Protein AF-A0A956GL30-F1 (afdb_monomer_lite)

pLDDT: mean 88.56, std 17.72, range [38.94, 98.69]

Structure (mmCIF, N/CA/C/O backbone):
data_AF-A0A956GL30-F1
#
_entry.id   AF-A0A956GL30-F1
#
loop_
_atom_site.group_PDB
_atom_site.id
_atom_site.type_symbol
_atom_site.label_atom_id
_atom_site.label_alt_id
_atom_site.label_comp_id
_atom_site.label_asym_id
_atom_site.label_entity_id
_atom_site.label_seq_id
_atom_site.pdbx_PDB_ins_code
_atom_site.Cartn_x
_atom_site.Cartn_y
_atom_site.Cartn_z
_atom_site.occupancy
_atom_site.B_iso_or_equiv
_atom_site.auth_seq_id
_atom_site.auth_comp_id
_atom_site.auth_asym_id
_atom_site.auth_atom_id
_atom_site.pdbx_PDB_model_num
ATOM 1 N N . ALA A 1 1 ? -22.984 3.299 -6.591 1.00 40.47 1 ALA A N 1
ATOM 2 C CA . ALA A 1 1 ? -23.364 3.322 -5.163 1.00 40.47 1 ALA A CA 1
ATOM 3 C C . ALA A 1 1 ? -22.207 3.928 -4.381 1.00 40.47 1 ALA A C 1
ATOM 5 O O . ALA A 1 1 ? -21.088 3.468 -4.567 1.00 40.47 1 ALA A O 1
ATOM 6 N N . ALA A 1 2 ? -22.427 4.981 -3.591 1.00 38.94 2 ALA A N 1
ATOM 7 C CA . ALA A 1 2 ? -21.364 5.544 -2.759 1.00 38.94 2 ALA A CA 1
ATOM 8 C C . ALA A 1 2 ? -21.036 4.540 -1.644 1.00 38.94 2 ALA A C 1
ATOM 10 O O . ALA A 1 2 ? -21.860 4.302 -0.759 1.00 38.94 2 ALA A O 1
ATOM 11 N N . VAL A 1 3 ? -19.862 3.908 -1.723 1.00 45.97 3 VAL A N 1
ATOM 12 C CA . VAL A 1 3 ? -19.321 3.095 -0.630 1.00 45.97 3 VAL A CA 1
ATOM 13 C C . VAL A 1 3 ? -19.078 4.062 0.521 1.00 45.97 3 VAL A C 1
ATOM 15 O O . VAL A 1 3 ? -18.185 4.894 0.453 1.00 45.97 3 VAL A O 1
ATOM 18 N N . THR A 1 4 ? -19.939 4.029 1.536 1.00 49.97 4 THR A N 1
ATOM 19 C CA . THR A 1 4 ? -19.742 4.801 2.767 1.00 49.97 4 THR A CA 1
ATOM 20 C C . THR A 1 4 ? -19.254 3.821 3.810 1.00 49.97 4 THR A C 1
ATOM 22 O O . THR A 1 4 ? -20.011 2.961 4.255 1.00 49.97 4 THR A O 1
ATOM 25 N N . THR A 1 5 ? -17.972 3.893 4.147 1.00 53.38 5 THR A N 1
ATOM 26 C CA . THR A 1 5 ? -17.428 3.112 5.248 1.00 53.38 5 THR A CA 1
ATOM 27 C C . THR A 1 5 ? -17.811 3.773 6.569 1.00 53.38 5 THR A C 1
ATOM 29 O O . THR A 1 5 ? -17.834 5.000 6.712 1.00 53.38 5 THR A O 1
ATOM 32 N N . ARG A 1 6 ? -18.231 2.951 7.531 1.00 54.41 6 ARG A N 1
ATOM 33 C CA . ARG A 1 6 ? -18.616 3.417 8.862 1.00 54.41 6 ARG A CA 1
ATOM 34 C C . ARG A 1 6 ? -17.329 3.608 9.660 1.00 54.41 6 ARG A C 1
ATOM 36 O O . ARG A 1 6 ? -16.592 2.641 9.831 1.00 54.41 6 ARG A O 1
ATOM 43 N N . GLY A 1 7 ? -17.061 4.833 10.109 1.00 54.00 7 GLY A N 1
ATOM 44 C CA . GLY A 1 7 ? -15.947 5.089 11.017 1.00 54.00 7 GLY A CA 1
ATOM 45 C C . GLY A 1 7 ? -16.176 4.412 12.371 1.00 54.00 7 GLY A C 1
ATOM 46 O O . GLY A 1 7 ? -17.319 4.106 12.728 1.00 54.00 7 GLY A O 1
ATOM 47 N N . ALA A 1 8 ? -15.096 4.206 13.128 1.00 53.12 8 ALA A N 1
ATOM 48 C CA . ALA A 1 8 ? -15.119 3.575 14.454 1.00 53.12 8 ALA A CA 1
ATOM 49 C C . ALA A 1 8 ? -16.090 4.252 15.451 1.00 53.12 8 ALA A C 1
ATOM 51 O O . ALA A 1 8 ? -16.619 3.582 16.334 1.00 53.12 8 ALA A O 1
ATOM 52 N N . ASP A 1 9 ? -16.407 5.534 15.241 1.00 55.75 9 ASP A N 1
ATOM 53 C CA . ASP A 1 9 ? -17.258 6.343 16.126 1.00 55.75 9 ASP A CA 1
ATOM 54 C C . ASP A 1 9 ? -18.723 6.447 15.648 1.00 55.75 9 ASP A C 1
ATOM 56 O O . ASP A 1 9 ? -19.499 7.268 16.134 1.00 55.75 9 ASP A O 1
ATOM 60 N N . GLY A 1 10 ? -19.128 5.666 14.639 1.00 52.91 10 GLY A N 1
ATOM 61 C CA . GLY A 1 10 ? -20.491 5.691 14.085 1.00 52.91 10 GLY A CA 1
ATOM 62 C C . GLY A 1 10 ? -20.802 6.889 13.174 1.00 52.91 10 GLY A C 1
ATOM 63 O O . GLY A 1 10 ? -21.802 6.856 12.451 1.00 52.91 10 GLY A O 1
ATOM 64 N N . ALA A 1 11 ? -19.931 7.901 13.131 1.00 57.22 11 ALA A N 1
ATOM 65 C CA . ALA A 1 11 ? -19.964 8.961 12.131 1.00 57.22 11 ALA A CA 1
ATOM 66 C C . ALA A 1 11 ? -19.607 8.401 10.741 1.00 57.22 11 ALA A C 1
ATOM 68 O O . ALA A 1 11 ? -18.669 7.614 10.579 1.00 57.22 11 ALA A O 1
ATOM 69 N N . ARG A 1 12 ? -20.357 8.809 9.710 1.00 54.84 12 ARG A N 1
ATOM 70 C CA . ARG A 1 12 ? -19.949 8.579 8.319 1.00 54.84 12 ARG A CA 1
ATOM 71 C C . ARG A 1 12 ? -18.671 9.371 8.082 1.00 54.84 12 ARG A C 1
ATOM 73 O O . ARG A 1 12 ? -18.705 10.598 8.149 1.00 54.84 12 ARG A O 1
ATOM 80 N N . ALA A 1 13 ? -17.569 8.684 7.794 1.00 63.16 13 ALA A N 1
ATOM 81 C CA . ALA A 1 13 ? -16.402 9.368 7.268 1.00 63.16 13 ALA A CA 1
ATOM 82 C C . ALA A 1 13 ? -16.830 10.085 5.977 1.00 63.16 13 ALA A C 1
ATOM 84 O O . ALA A 1 13 ? -17.489 9.486 5.123 1.00 63.16 13 ALA A O 1
ATOM 85 N N . ALA A 1 14 ? -16.500 11.375 5.848 1.00 78.81 14 ALA A N 1
ATOM 86 C CA . ALA A 1 14 ? -16.815 12.146 4.641 1.00 78.81 14 ALA A CA 1
ATOM 87 C C . ALA A 1 14 ? -16.185 11.516 3.383 1.00 78.81 14 ALA A C 1
ATOM 89 O O . ALA A 1 14 ? -16.682 11.700 2.274 1.00 78.81 14 ALA A O 1
ATOM 90 N N . TYR A 1 15 ? -15.126 10.728 3.584 1.00 84.88 15 TYR A N 1
ATOM 91 C CA . TYR A 1 15 ? -14.383 10.011 2.561 1.00 84.88 15 TYR A CA 1
ATOM 92 C C . TYR A 1 15 ? -14.265 8.535 2.930 1.00 84.88 15 TYR A C 1
ATOM 94 O O . TYR A 1 15 ? -14.098 8.194 4.099 1.00 84.88 15 TYR A O 1
ATOM 102 N N . ALA A 1 16 ? -14.318 7.666 1.923 1.00 90.50 16 ALA A N 1
ATOM 103 C CA . ALA A 1 16 ? -14.254 6.219 2.116 1.00 90.50 16 ALA A CA 1
ATOM 104 C C . ALA A 1 16 ? -12.831 5.644 2.033 1.00 90.50 16 ALA A C 1
ATOM 106 O O . ALA A 1 16 ? -12.601 4.513 2.462 1.00 90.50 16 ALA A O 1
ATOM 107 N N . ALA A 1 17 ? -11.882 6.404 1.477 1.00 95.50 17 ALA A N 1
ATOM 108 C CA . ALA A 1 17 ? -10.534 5.932 1.198 1.00 95.50 17 ALA A CA 1
ATOM 109 C C . ALA A 1 17 ? -9.467 6.985 1.511 1.00 95.50 17 ALA A C 1
ATOM 111 O O . ALA A 1 17 ? -9.697 8.186 1.363 1.00 95.50 17 ALA A O 1
ATOM 112 N N . LEU A 1 18 ? -8.287 6.506 1.899 1.00 96.25 18 LEU A N 1
ATOM 113 C CA . LEU A 1 18 ? -7.059 7.279 2.028 1.00 96.25 18 LEU A CA 1
ATOM 114 C C . LEU A 1 18 ? -6.098 6.877 0.919 1.00 96.25 18 LEU A C 1
ATOM 116 O O . LEU A 1 18 ? -5.933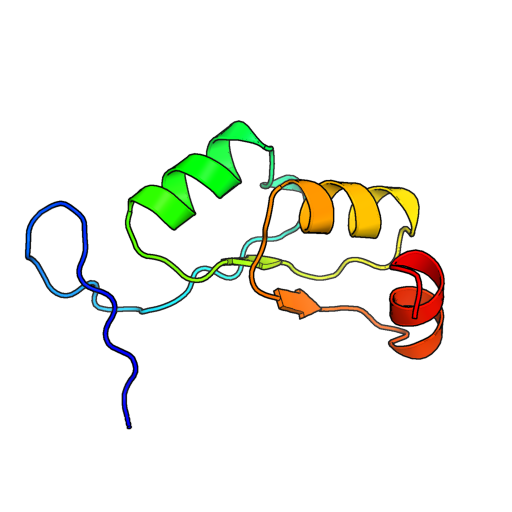 5.690 0.633 1.00 96.25 18 LEU A O 1
ATOM 120 N N . HIS A 1 19 ? -5.483 7.877 0.291 1.00 97.94 19 HIS A N 1
ATOM 121 C CA . HIS A 1 19 ? -4.542 7.679 -0.805 1.00 97.94 19 HIS A CA 1
ATOM 122 C C . HIS A 1 19 ? -3.155 8.225 -0.423 1.00 97.94 19 HIS A C 1
ATOM 124 O O . HIS A 1 19 ? -2.764 9.288 -0.911 1.00 97.94 19 HIS A O 1
ATOM 130 N N . PRO A 1 20 ? -2.442 7.589 0.525 1.00 98.06 20 PRO A N 1
ATOM 131 C CA . PRO A 1 20 ? -1.147 8.073 0.986 1.00 98.06 20 PRO A CA 1
ATOM 132 C C . PRO A 1 20 ? -0.033 7.745 -0.012 1.00 98.06 20 PRO A C 1
ATOM 134 O O . PRO A 1 20 ? -0.070 6.724 -0.703 1.00 98.06 20 PRO A O 1
ATOM 137 N N . GLU A 1 21 ? 1.004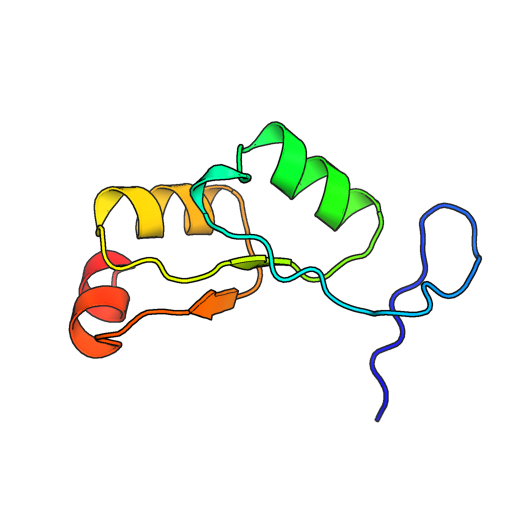 8.577 -0.017 1.00 98.50 21 GLU A N 1
ATOM 138 C CA . GLU A 1 21 ? 2.275 8.206 -0.628 1.00 98.50 21 GLU A CA 1
ATOM 139 C C . GLU A 1 21 ? 2.905 7.038 0.155 1.00 98.50 21 GLU A C 1
ATOM 141 O O . GLU A 1 21 ? 2.808 6.972 1.387 1.00 98.50 21 GLU A O 1
ATOM 146 N N . HIS A 1 22 ? 3.567 6.102 -0.527 1.00 98.38 22 HIS A N 1
ATOM 147 C CA . HIS A 1 22 ? 4.100 4.895 0.111 1.00 98.38 22 HIS A CA 1
ATOM 148 C C . HIS A 1 22 ? 5.096 5.166 1.236 1.00 98.38 22 HIS A C 1
ATOM 150 O O . HIS A 1 22 ? 5.172 4.362 2.163 1.00 98.38 22 HIS A O 1
ATOM 156 N N . VAL A 1 23 ? 5.822 6.282 1.207 1.00 97.88 23 VAL A N 1
ATOM 157 C CA . VAL A 1 23 ? 6.763 6.673 2.270 1.00 97.88 23 VAL A CA 1
ATOM 158 C C . VAL A 1 23 ? 6.068 7.010 3.595 1.00 97.88 23 VAL A C 1
ATOM 160 O O . VAL A 1 23 ? 6.684 6.914 4.652 1.00 97.88 23 VAL A O 1
ATOM 163 N N . LEU A 1 24 ? 4.771 7.335 3.562 1.00 98.31 24 LEU A N 1
ATOM 164 C CA . LEU A 1 24 ? 3.950 7.580 4.753 1.00 98.31 24 LEU A CA 1
ATOM 165 C C . LEU A 1 24 ? 3.397 6.284 5.364 1.00 98.31 24 LEU A C 1
ATOM 167 O O . LEU A 1 24 ? 2.786 6.310 6.433 1.00 98.31 24 LEU A O 1
ATOM 171 N N . CYS A 1 25 ? 3.584 5.149 4.687 1.00 98.25 25 CYS A N 1
ATOM 172 C CA . CYS A 1 25 ? 3.029 3.868 5.096 1.00 98.25 25 CYS A CA 1
ATOM 173 C C . CYS A 1 25 ? 4.026 3.055 5.931 1.00 98.25 25 CYS A C 1
ATOM 175 O O . CYS A 1 25 ? 5.184 2.842 5.572 1.00 98.25 25 CYS A O 1
ATOM 177 N N . SER A 1 26 ? 3.517 2.500 7.019 1.00 98.56 26 SER A N 1
ATOM 178 C CA . SER A 1 26 ? 4.121 1.444 7.824 1.00 98.56 26 SER A CA 1
ATOM 179 C C . SER A 1 26 ? 3.032 0.427 8.160 1.00 98.56 26 SER A C 1
ATOM 181 O O . SER A 1 26 ? 1.844 0.751 8.099 1.00 98.56 26 SER A O 1
ATOM 183 N N . GLY A 1 27 ? 3.399 -0.787 8.577 1.00 98.19 27 GLY A N 1
ATOM 184 C CA . GLY A 1 27 ? 2.397 -1.779 8.988 1.00 98.19 27 GLY A CA 1
ATOM 185 C C . GLY A 1 27 ? 1.450 -1.253 10.079 1.00 98.19 27 GLY A C 1
ATOM 186 O O . GLY A 1 27 ? 0.250 -1.520 10.052 1.00 98.19 27 GLY A O 1
ATOM 187 N N . ALA A 1 28 ? 1.958 -0.423 10.997 1.00 98.31 28 ALA A N 1
ATOM 188 C CA . ALA A 1 28 ? 1.159 0.185 12.058 1.00 98.31 28 ALA A CA 1
ATOM 189 C C . ALA A 1 28 ? 0.165 1.244 11.544 1.00 98.31 28 ALA A C 1
ATOM 191 O O . ALA A 1 28 ? -0.991 1.244 11.975 1.00 98.31 28 ALA A O 1
ATOM 192 N N . THR A 1 29 ? 0.586 2.129 10.633 1.00 98.06 29 THR A N 1
ATOM 193 C CA . THR A 1 29 ? -0.282 3.191 10.088 1.00 98.06 29 THR A CA 1
ATOM 194 C C . THR A 1 29 ? -1.357 2.615 9.175 1.00 98.06 29 THR A C 1
ATOM 196 O O . THR A 1 29 ? -2.530 2.939 9.353 1.00 98.06 29 THR A O 1
ATOM 199 N N . VAL A 1 30 ? -0.994 1.672 8.296 1.00 98.38 30 VAL A N 1
ATOM 200 C CA . VAL A 1 30 ? -1.952 0.951 7.443 1.00 98.38 30 VAL A CA 1
ATOM 201 C C . VAL A 1 30 ? -2.997 0.241 8.302 1.00 98.38 30 VAL A C 1
ATOM 203 O O . VAL A 1 30 ? -4.196 0.434 8.104 1.00 98.38 30 VAL A O 1
ATOM 206 N N . ALA A 1 31 ? -2.573 -0.507 9.326 1.00 97.69 31 ALA A N 1
ATOM 207 C CA . ALA A 1 31 ? -3.508 -1.192 10.212 1.00 97.69 31 ALA A CA 1
ATOM 208 C C . ALA A 1 31 ? -4.423 -0.218 10.979 1.00 97.69 31 ALA A C 1
ATOM 210 O O . ALA A 1 31 ? -5.597 -0.522 11.194 1.00 97.69 31 ALA A O 1
ATOM 211 N N . ALA A 1 32 ? -3.918 0.949 11.392 1.00 96.56 32 ALA A N 1
ATOM 212 C CA . ALA A 1 32 ? -4.724 1.966 12.063 1.00 96.56 32 ALA A CA 1
ATOM 213 C C . ALA A 1 32 ? -5.802 2.553 11.139 1.00 96.56 32 ALA A C 1
ATOM 215 O O . ALA A 1 32 ? -6.966 2.617 11.534 1.00 96.56 32 ALA A O 1
ATOM 216 N N . TRP A 1 33 ? -5.449 2.915 9.903 1.00 95.69 33 TRP A N 1
ATOM 217 C CA . TRP A 1 33 ? -6.401 3.447 8.923 1.00 95.69 33 TRP A CA 1
ATOM 218 C C . TRP A 1 33 ? -7.482 2.439 8.546 1.00 95.69 33 TRP A C 1
ATOM 220 O O . TRP A 1 33 ? -8.663 2.788 8.508 1.00 95.69 33 TRP A O 1
ATOM 230 N N . ARG A 1 34 ? -7.105 1.173 8.358 1.00 95.00 34 ARG A N 1
ATOM 231 C CA . ARG A 1 34 ? -8.074 0.112 8.067 1.00 95.00 34 ARG A CA 1
ATOM 232 C C . ARG A 1 34 ? -9.017 -0.142 9.239 1.00 95.00 34 ARG A C 1
ATOM 234 O O . ARG A 1 34 ? -10.221 -0.254 9.031 1.00 95.00 34 ARG A O 1
ATOM 241 N N . ARG A 1 35 ? -8.519 -0.146 10.484 1.00 94.25 35 ARG A N 1
ATOM 242 C CA . ARG A 1 35 ? -9.380 -0.229 11.684 1.00 94.25 35 ARG A CA 1
ATOM 243 C C . ARG A 1 35 ? -10.325 0.965 11.825 1.00 94.25 35 ARG A C 1
ATOM 245 O O . ARG A 1 35 ? -11.419 0.799 12.351 1.00 94.25 35 ARG A O 1
ATOM 252 N N . ALA A 1 36 ? -9.925 2.141 11.346 1.00 91.31 36 ALA A N 1
ATOM 253 C CA . ALA A 1 36 ? -10.787 3.320 11.289 1.00 91.31 36 ALA A CA 1
ATOM 254 C C . ALA A 1 36 ? -11.845 3.250 10.167 1.00 91.31 36 ALA A C 1
ATOM 256 O O . ALA A 1 36 ? -12.694 4.135 10.081 1.00 91.31 36 ALA A O 1
ATOM 257 N N . GLY A 1 37 ? -11.821 2.202 9.338 1.00 91.06 37 GLY A N 1
ATOM 258 C CA . GLY A 1 37 ? -12.794 1.959 8.278 1.00 91.06 37 GLY A CA 1
ATOM 259 C C . GLY A 1 37 ? -12.399 2.534 6.919 1.00 91.06 37 GLY A C 1
ATOM 260 O O . GLY A 1 37 ? -13.230 2.551 6.020 1.00 91.06 37 GLY A O 1
ATOM 261 N N . PHE A 1 38 ? -11.172 3.010 6.719 1.00 94.25 38 PHE A N 1
ATOM 262 C CA . PHE A 1 38 ? -10.753 3.493 5.401 1.00 94.25 38 PHE A CA 1
ATOM 263 C C . PHE A 1 38 ? -10.267 2.349 4.511 1.00 94.25 38 PHE A C 1
ATOM 265 O O . PHE A 1 38 ? -9.511 1.492 4.969 1.00 94.25 38 PHE A O 1
ATOM 272 N N . ALA A 1 39 ? -10.631 2.391 3.226 1.00 97.12 39 ALA A N 1
ATOM 273 C CA . ALA A 1 39 ? -9.838 1.724 2.197 1.00 97.12 39 ALA A CA 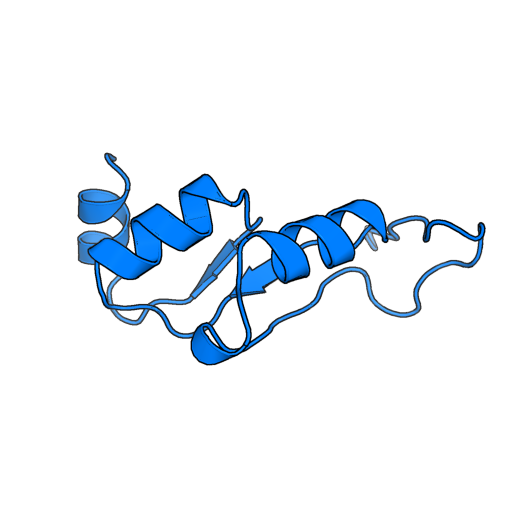1
ATOM 274 C C . ALA A 1 39 ? -8.503 2.471 2.024 1.00 97.12 39 ALA A C 1
ATOM 276 O O . ALA A 1 39 ? -8.475 3.702 2.067 1.00 97.12 39 ALA A O 1
ATOM 277 N N . VAL A 1 40 ? -7.395 1.763 1.837 1.00 98.12 40 VAL A N 1
ATOM 278 C CA . VAL A 1 40 ? -6.054 2.358 1.736 1.00 98.12 40 VAL A CA 1
ATOM 279 C C . VAL A 1 40 ? -5.454 2.052 0.365 1.00 98.12 40 VAL A C 1
ATOM 281 O O . VAL A 1 40 ? -5.083 0.912 0.101 1.00 98.12 40 VAL A O 1
ATOM 284 N N . ASN A 1 41 ? -5.329 3.073 -0.489 1.00 98.50 41 ASN A N 1
ATOM 285 C CA . ASN A 1 41 ? -4.803 2.950 -1.853 1.00 98.50 41 ASN A CA 1
ATOM 286 C C . ASN A 1 41 ? -3.480 3.718 -1.998 1.00 98.50 41 ASN A C 1
ATOM 288 O O . ASN A 1 41 ? -3.473 4.944 -2.054 1.00 98.50 41 ASN A O 1
ATOM 292 N N . VAL A 1 42 ? -2.350 3.024 -2.050 1.00 98.69 42 VAL A N 1
ATOM 293 C CA . VAL A 1 42 ? -1.025 3.651 -1.906 1.00 98.69 42 VAL A CA 1
ATOM 294 C C . VAL A 1 42 ? -0.414 4.007 -3.261 1.00 98.69 42 VAL A C 1
ATOM 296 O O . VAL A 1 42 ? -0.474 3.203 -4.189 1.00 98.69 42 VAL A O 1
ATOM 299 N N . TRP A 1 43 ? 0.197 5.190 -3.378 1.00 98.38 43 TRP A N 1
ATOM 300 C CA . TRP A 1 43 ? 0.845 5.662 -4.611 1.00 98.38 43 TRP A CA 1
ATOM 301 C C . TRP A 1 43 ? 2.278 6.174 -4.386 1.00 98.38 43 TRP A C 1
ATOM 303 O O . TRP A 1 43 ? 2.698 6.384 -3.251 1.00 98.38 43 TRP A O 1
ATOM 313 N N . THR A 1 44 ? 3.074 6.393 -5.431 1.00 98.25 44 THR A N 1
ATOM 314 C CA . THR A 1 44 ? 3.179 5.512 -6.611 1.00 98.25 44 THR A CA 1
ATOM 315 C C . THR A 1 44 ? 4.287 4.515 -6.295 1.00 98.25 44 THR A C 1
ATOM 317 O O . THR A 1 44 ? 5.335 4.914 -5.796 1.00 98.25 44 THR A O 1
ATOM 320 N N . VAL A 1 45 ? 4.057 3.224 -6.513 1.00 98.31 45 VAL A N 1
ATOM 3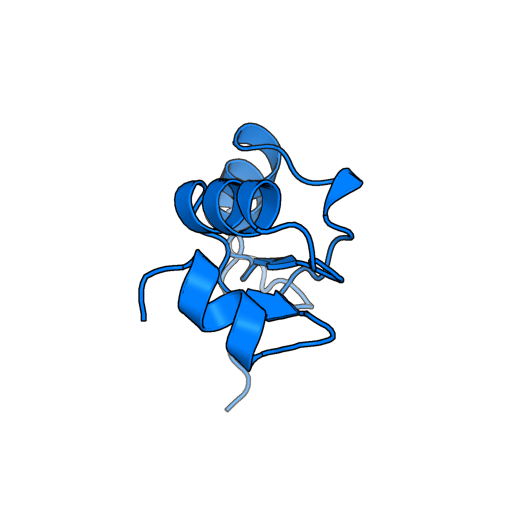21 C CA . VAL A 1 45 ? 4.940 2.163 -6.022 1.00 98.31 45 VAL A CA 1
ATOM 322 C C . VAL A 1 45 ? 5.423 1.311 -7.180 1.00 98.31 45 VAL A C 1
ATOM 324 O O . VAL A 1 45 ? 4.686 0.469 -7.682 1.00 98.31 45 VAL A O 1
ATOM 327 N N . ASP A 1 46 ? 6.680 1.512 -7.563 1.00 98.19 46 ASP A N 1
ATOM 328 C CA . ASP A 1 46 ? 7.324 0.744 -8.636 1.00 98.19 46 ASP A CA 1
ATOM 329 C C . ASP A 1 46 ? 8.386 -0.234 -8.106 1.00 98.19 46 ASP A C 1
ATOM 331 O O . ASP A 1 46 ? 8.807 -1.143 -8.819 1.00 98.19 46 ASP A O 1
ATOM 335 N N . ASP A 1 47 ? 8.812 -0.089 -6.844 1.00 98.31 47 ASP A N 1
ATOM 336 C CA . ASP A 1 47 ? 9.766 -1.015 -6.235 1.00 98.31 47 ASP A CA 1
ATOM 337 C C . ASP A 1 47 ? 9.080 -2.351 -5.867 1.00 98.31 47 ASP A C 1
ATOM 339 O O . ASP A 1 47 ? 8.114 -2.364 -5.091 1.00 98.31 47 ASP A O 1
ATOM 343 N N . PRO A 1 48 ? 9.570 -3.499 -6.373 1.00 98.00 48 PRO A N 1
ATOM 344 C CA . PRO A 1 48 ? 8.924 -4.792 -6.173 1.00 98.00 48 PRO A CA 1
ATOM 345 C C . PRO A 1 48 ? 8.985 -5.282 -4.724 1.00 98.00 48 PRO A C 1
ATOM 347 O O . PRO A 1 48 ? 8.115 -6.04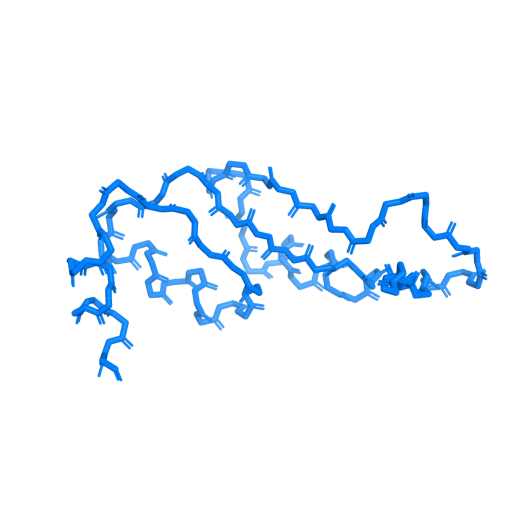6 -4.307 1.00 98.00 48 PRO A O 1
ATOM 350 N N . VAL A 1 49 ? 9.991 -4.884 -3.937 1.00 98.25 49 VAL A N 1
ATOM 351 C CA . VAL A 1 49 ? 10.040 -5.230 -2.508 1.00 98.25 49 VAL A CA 1
ATOM 352 C C . VAL A 1 49 ? 8.954 -4.455 -1.772 1.00 98.25 49 VAL A C 1
ATOM 354 O O . VAL A 1 49 ? 8.148 -5.054 -1.061 1.00 98.25 49 VAL A O 1
ATOM 357 N N . ARG A 1 50 ? 8.850 -3.153 -2.034 1.00 98.38 50 ARG A N 1
ATOM 358 C CA . ARG A 1 50 ? 7.856 -2.280 -1.427 1.00 98.38 50 ARG A CA 1
ATOM 359 C C . ARG A 1 50 ? 6.425 -2.663 -1.788 1.00 98.38 50 ARG A C 1
ATOM 361 O O . ARG A 1 50 ? 5.559 -2.625 -0.915 1.00 98.38 50 ARG A O 1
ATOM 368 N N . LEU A 1 51 ? 6.172 -3.071 -3.033 1.00 98.56 51 LEU A N 1
ATOM 369 C CA . LEU A 1 51 ? 4.876 -3.613 -3.457 1.00 98.56 51 LEU A CA 1
ATOM 370 C C . LEU A 1 51 ? 4.449 -4.790 -2.571 1.00 98.56 51 LEU A C 1
ATOM 372 O O . LEU A 1 51 ? 3.334 -4.797 -2.050 1.00 98.56 51 LEU A O 1
ATOM 376 N N . ARG A 1 52 ? 5.354 -5.752 -2.342 1.00 98.44 52 ARG A N 1
ATOM 377 C CA . ARG A 1 52 ? 5.077 -6.924 -1.497 1.00 98.44 52 ARG A CA 1
ATOM 378 C C . ARG A 1 52 ? 4.879 -6.556 -0.033 1.00 98.44 52 ARG A C 1
ATOM 380 O O . ARG A 1 52 ? 3.988 -7.110 0.600 1.00 98.44 52 ARG A O 1
ATOM 387 N N . GLU A 1 53 ? 5.665 -5.625 0.505 1.00 98.31 53 GLU A N 1
ATOM 388 C CA . GLU A 1 53 ? 5.492 -5.144 1.882 1.00 98.31 53 GLU A CA 1
ATOM 389 C C . GLU A 1 53 ? 4.108 -4.524 2.099 1.00 98.31 53 GLU A C 1
ATOM 391 O O . GLU A 1 53 ? 3.397 -4.894 3.032 1.00 98.31 53 GLU A O 1
ATOM 396 N N . LEU A 1 54 ? 3.709 -3.600 1.220 1.00 98.62 54 LEU A N 1
ATOM 397 C CA . LEU A 1 54 ? 2.417 -2.922 1.311 1.00 98.62 54 LEU A CA 1
ATOM 398 C C . LEU A 1 54 ? 1.261 -3.911 1.138 1.00 98.62 54 LEU A C 1
ATOM 400 O O . LEU A 1 54 ? 0.304 -3.872 1.914 1.00 98.62 54 LEU A O 1
ATOM 404 N N . ALA A 1 55 ? 1.371 -4.833 0.176 1.00 97.94 55 ALA A N 1
ATOM 405 C CA . ALA A 1 55 ? 0.399 -5.905 -0.007 1.00 97.94 55 ALA A CA 1
ATOM 406 C C . ALA A 1 55 ? 0.293 -6.794 1.244 1.00 97.94 55 ALA A C 1
ATOM 408 O O . ALA A 1 55 ? -0.812 -7.089 1.696 1.00 97.94 55 ALA A O 1
ATOM 409 N N . ALA A 1 56 ? 1.420 -7.150 1.868 1.00 98.19 56 ALA A N 1
ATOM 410 C CA . ALA A 1 56 ? 1.445 -7.933 3.103 1.00 98.19 56 ALA A CA 1
ATOM 411 C C . ALA A 1 56 ? 0.824 -7.192 4.301 1.00 98.19 56 ALA A C 1
ATOM 413 O O . ALA A 1 56 ? 0.250 -7.824 5.187 1.00 98.19 56 ALA A O 1
ATOM 414 N N . TRP A 1 57 ? 0.889 -5.857 4.337 1.00 98.50 57 TRP A N 1
ATOM 415 C CA . TRP A 1 57 ? 0.179 -5.044 5.336 1.00 98.50 57 TRP A CA 1
ATOM 416 C C . TRP A 1 57 ? -1.322 -4.902 5.052 1.00 98.50 57 TRP A C 1
ATOM 418 O O . TRP A 1 57 ? -2.067 -4.393 5.894 1.00 98.50 57 TRP A O 1
ATOM 428 N N . GLY A 1 58 ? -1.779 -5.383 3.896 1.00 97.31 58 GLY A N 1
ATOM 429 C CA . GLY A 1 58 ? -3.185 -5.454 3.528 1.00 97.31 58 GLY A CA 1
ATOM 430 C C . GLY A 1 58 ? -3.757 -4.131 3.039 1.00 97.31 58 GLY A C 1
ATOM 431 O O . GLY A 1 58 ? -4.905 -3.840 3.359 1.00 97.31 58 GLY A O 1
ATOM 432 N N . VAL A 1 59 ? -2.981 -3.323 2.312 1.00 98.38 59 VAL A N 1
ATOM 433 C CA . VAL A 1 59 ? -3.539 -2.192 1.548 1.00 98.38 59 VAL A CA 1
ATOM 434 C C . VAL A 1 59 ? -4.580 -2.692 0.540 1.00 98.38 59 VAL A C 1
ATOM 436 O O . VAL A 1 59 ? -4.495 -3.820 0.058 1.00 98.38 59 VAL A O 1
ATOM 439 N N . ASP A 1 60 ? -5.567 -1.859 0.225 1.00 98.31 60 ASP A N 1
ATOM 440 C CA . ASP A 1 60 ? -6.683 -2.225 -0.654 1.00 98.31 60 ASP A CA 1
ATOM 441 C C . ASP A 1 60 ? -6.381 -1.915 -2.134 1.00 98.31 60 ASP A C 1
ATOM 443 O O . ASP A 1 60 ? -7.003 -2.488 -3.028 1.00 98.31 60 ASP A O 1
ATOM 447 N N . GLY A 1 61 ? -5.394 -1.052 -2.403 1.00 97.75 61 GLY A N 1
ATOM 448 C CA . GLY A 1 61 ? -4.954 -0.721 -3.755 1.00 97.75 61 GLY A CA 1
ATOM 449 C C . GLY A 1 61 ? -3.518 -0.205 -3.820 1.00 97.75 61 GLY A C 1
ATOM 450 O O . GLY A 1 61 ? -2.987 0.352 -2.857 1.00 97.75 61 GLY A O 1
ATOM 451 N N . LEU A 1 62 ? -2.897 -0.380 -4.984 1.00 98.44 62 LEU A N 1
ATOM 452 C CA . LEU A 1 62 ? -1.550 0.087 -5.302 1.00 98.44 62 LEU A CA 1
ATOM 453 C C . LEU A 1 62 ? -1.580 0.790 -6.661 1.00 98.44 62 LEU A C 1
ATOM 455 O O . LEU A 1 62 ? -2.044 0.219 -7.647 1.00 98.44 62 LEU A O 1
ATOM 459 N N . PHE A 1 63 ? -1.084 2.022 -6.712 1.00 98.56 63 PHE A N 1
ATOM 460 C CA . PHE A 1 63 ? -0.831 2.738 -7.959 1.00 98.56 63 PHE A CA 1
ATOM 461 C C . PHE A 1 63 ? 0.627 2.522 -8.363 1.00 98.56 63 PHE A C 1
ATOM 463 O O . PHE A 1 63 ? 1.522 2.728 -7.546 1.00 98.56 63 PHE A O 1
ATOM 470 N N . CYS A 1 64 ? 0.865 2.133 -9.612 1.00 97.81 64 CYS A N 1
ATOM 471 C CA . CYS A 1 64 ? 2.191 1.906 -10.187 1.00 97.81 64 CYS A CA 1
ATOM 472 C C . CYS A 1 64 ? 2.234 2.443 -11.622 1.00 97.81 64 CYS A C 1
ATOM 474 O O . CYS A 1 64 ? 1.188 2.632 -12.250 1.00 97.81 64 CYS A O 1
ATOM 476 N N . ASN A 1 65 ? 3.438 2.682 -12.133 1.00 98.50 65 ASN A N 1
ATOM 477 C CA . ASN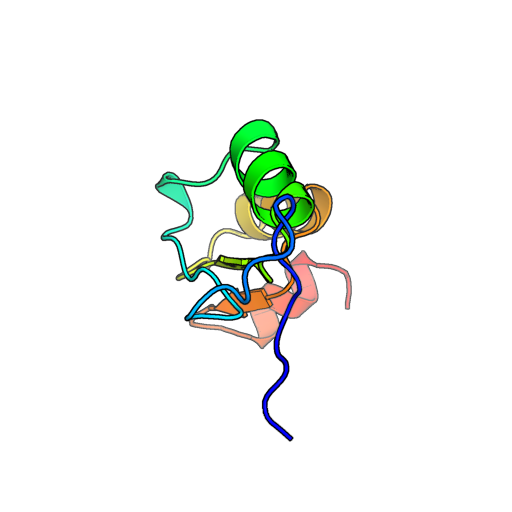 A 1 65 ? 3.647 3.114 -13.512 1.00 98.50 65 ASN A CA 1
ATOM 478 C C . ASN A 1 65 ? 3.690 1.930 -14.494 1.00 98.50 65 ASN A C 1
ATOM 480 O O . ASN A 1 65 ? 3.327 2.097 -15.657 1.00 98.50 65 ASN A O 1
ATOM 484 N N . ASP A 1 66 ? 4.083 0.739 -14.028 1.00 97.94 66 ASP A N 1
ATOM 485 C CA . ASP A 1 66 ? 4.088 -0.504 -14.810 1.00 97.94 66 ASP A CA 1
ATOM 486 C C . ASP A 1 66 ? 3.240 -1.596 -14.125 1.00 97.94 66 ASP A C 1
ATOM 488 O O . ASP A 1 66 ? 3.724 -2.314 -13.241 1.00 97.94 66 ASP A O 1
ATOM 492 N N . PRO A 1 67 ? 1.972 -1.765 -14.545 1.00 97.00 67 PRO A N 1
ATOM 493 C CA . PRO A 1 67 ? 1.098 -2.806 -14.011 1.00 97.00 67 PRO A CA 1
ATOM 494 C C . PRO A 1 67 ? 1.609 -4.232 -14.247 1.00 97.00 67 PRO A C 1
ATOM 496 O O . PRO A 1 67 ? 1.347 -5.111 -13.430 1.00 97.00 67 PRO A O 1
ATOM 499 N N . GLY A 1 68 ? 2.335 -4.484 -15.342 1.00 97.88 68 GLY A N 1
ATOM 500 C CA . GLY A 1 68 ? 2.867 -5.811 -15.652 1.00 97.88 68 GLY A CA 1
ATOM 501 C C . GLY A 1 68 ? 3.973 -6.209 -14.678 1.00 97.88 68 GLY A C 1
ATOM 502 O O . GLY A 1 68 ? 3.933 -7.300 -14.102 1.00 97.88 68 GLY A O 1
ATOM 503 N N . ALA A 1 69 ? 4.916 -5.297 -14.433 1.00 97.56 69 ALA A N 1
ATOM 504 C CA . ALA A 1 69 ? 5.960 -5.487 -13.430 1.00 97.56 69 ALA A CA 1
ATOM 505 C C . ALA A 1 69 ? 5.374 -5.618 -12.015 1.00 97.56 69 ALA A C 1
ATOM 507 O O . ALA A 1 69 ? 5.808 -6.478 -11.242 1.00 97.56 69 ALA A O 1
ATOM 508 N N . ALA A 1 70 ? 4.354 -4.818 -11.686 1.00 97.94 70 ALA A N 1
ATOM 509 C CA . ALA A 1 70 ? 3.703 -4.881 -10.384 1.00 97.94 70 ALA A CA 1
ATOM 510 C C . ALA A 1 70 ? 2.997 -6.225 -10.140 1.00 97.94 70 ALA A C 1
ATOM 512 O O . ALA A 1 70 ? 3.192 -6.836 -9.089 1.00 97.94 70 ALA A O 1
ATOM 513 N N . LEU A 1 71 ? 2.240 -6.733 -11.118 1.00 97.62 71 LEU A N 1
ATOM 514 C CA . LEU A 1 71 ? 1.593 -8.048 -11.024 1.00 97.62 71 LEU A CA 1
ATOM 515 C C . LEU A 1 71 ? 2.619 -9.178 -10.883 1.00 97.62 71 LEU A C 1
ATOM 517 O O . LEU A 1 71 ? 2.470 -10.041 -10.016 1.00 97.62 71 LEU A O 1
ATOM 521 N N . ALA A 1 72 ? 3.703 -9.137 -11.665 1.00 97.38 72 ALA A N 1
ATOM 522 C CA . ALA A 1 72 ? 4.787 -10.111 -11.553 1.00 97.38 72 ALA A CA 1
ATOM 523 C C . ALA A 1 72 ? 5.440 -10.094 -10.158 1.00 97.38 72 ALA A C 1
ATOM 525 O O . ALA A 1 72 ? 5.773 -11.146 -9.612 1.00 97.38 72 ALA A O 1
ATOM 526 N N . ALA A 1 73 ? 5.594 -8.915 -9.545 1.00 96.75 73 ALA A N 1
ATOM 527 C CA . ALA A 1 73 ? 6.134 -8.787 -8.194 1.00 96.75 73 ALA A CA 1
ATOM 528 C C . ALA A 1 73 ? 5.194 -9.342 -7.110 1.00 96.75 73 ALA A C 1
ATOM 530 O O . ALA A 1 73 ? 5.691 -9.872 -6.111 1.00 96.75 73 ALA A O 1
ATOM 531 N N . LEU A 1 74 ? 3.875 -9.227 -7.303 1.00 96.44 74 LEU A N 1
ATOM 532 C CA . LEU A 1 74 ? 2.839 -9.673 -6.362 1.00 96.44 74 LEU A CA 1
ATOM 533 C C . LEU A 1 74 ? 2.468 -11.159 -6.497 1.00 96.44 74 LEU A C 1
ATOM 535 O O . LEU A 1 74 ? 1.768 -11.680 -5.633 1.00 96.44 74 LEU A O 1
ATOM 539 N N . GLY A 1 75 ? 2.987 -11.850 -7.513 1.00 89.44 75 GLY A N 1
ATOM 540 C CA . GLY A 1 75 ? 2.823 -13.297 -7.674 1.00 89.44 75 GLY A CA 1
ATOM 541 C C . GLY A 1 75 ? 1.790 -13.736 -8.712 1.00 89.44 75 GLY A C 1
ATOM 542 O O . GLY A 1 75 ? 1.572 -14.941 -8.811 1.00 89.44 75 GLY A O 1
ATOM 543 N N . GLY A 1 76 ? 1.251 -12.806 -9.514 1.00 57.91 76 GLY A N 1
ATOM 544 C CA . GLY A 1 76 ? 0.311 -13.098 -10.607 1.00 57.91 76 GLY A CA 1
ATOM 545 C C . GLY A 1 76 ? -1.130 -13.301 -10.160 1.00 57.91 76 GLY A C 1
ATOM 546 O O . GLY A 1 76 ? -1.378 -14.193 -9.323 1.00 57.91 76 GLY A O 1
#

Sequence (76 aa):
AAVTTRGADGARAAYAALHPEHVLCSGATVAAWRRAGFAVNVWTVDDPVRLRELAAWGVDGLFCNDPGAALAALGG

Radius of gyration: 13.21 Å; chains: 1; bounding box: 33×25×32 Å

Foldseek 3Di:
DPPFFQFPVRDGDPDQADEEELVPDDLVVLVVCVNRRHQYAYDDDDDLVSLCRVVVSPHNHYHYPDPVSSCVSNPD

Secondary structure (DSSP, 8-state):
----PBPTTSSBPS-SEE--BGGG--HHHHHHHHHTT-EEEEB----HHHHHHHHHTT-SEE--S-HHHHHHHHT-